Protein AF-X7YIU8-F1 (afdb_monomer_lite)

Structure (mmCIF, N/CA/C/O backbone):
data_AF-X7YIU8-F1
#
_entry.id   AF-X7YIU8-F1
#
loop_
_atom_site.group_PDB
_atom_site.id
_atom_site.type_symbol
_atom_site.label_atom_id
_atom_site.label_alt_id
_atom_site.label_comp_id
_atom_site.label_asym_id
_atom_site.label_entity_id
_atom_site.label_seq_id
_atom_site.pdbx_PDB_ins_code
_atom_site.Cartn_x
_atom_site.Cartn_y
_atom_site.Cartn_z
_atom_site.occupancy
_atom_site.B_iso_or_equiv
_atom_site.auth_seq_id
_atom_site.auth_comp_id
_atom_site.auth_asym_id
_atom_site.auth_atom_id
_atom_site.pdbx_PDB_model_num
ATOM 1 N N . MET A 1 1 ? 0.908 10.080 -4.068 1.00 65.12 1 MET A N 1
ATOM 2 C CA . MET A 1 1 ? 2.310 9.887 -3.640 1.00 65.12 1 MET A CA 1
ATOM 3 C C . MET A 1 1 ? 2.641 8.410 -3.731 1.00 65.12 1 MET A C 1
ATOM 5 O O . MET A 1 1 ? 1.832 7.611 -3.280 1.00 65.12 1 MET A O 1
ATOM 9 N N . ALA A 1 2 ? 3.774 8.049 -4.330 1.00 75.38 2 ALA A N 1
ATOM 10 C CA . ALA A 1 2 ? 4.256 6.669 -4.403 1.00 75.38 2 ALA A CA 1
ATOM 11 C C . ALA A 1 2 ? 5.682 6.604 -3.840 1.00 75.38 2 ALA A C 1
ATOM 13 O O . ALA A 1 2 ? 6.444 7.561 -3.977 1.00 75.38 2 ALA A O 1
ATOM 14 N N . ARG A 1 3 ? 6.035 5.493 -3.190 1.00 78.56 3 ARG A N 1
ATOM 15 C CA . ARG A 1 3 ? 7.344 5.282 -2.558 1.00 78.56 3 ARG A CA 1
ATOM 16 C C . ARG A 1 3 ? 7.801 3.836 -2.770 1.00 78.56 3 ARG A C 1
ATOM 18 O O . ARG A 1 3 ? 6.976 2.932 -2.830 1.00 78.56 3 ARG A O 1
ATOM 25 N N . ARG A 1 4 ? 9.119 3.629 -2.870 1.00 77.75 4 ARG A N 1
ATOM 26 C CA . ARG A 1 4 ? 9.747 2.296 -2.860 1.00 77.75 4 ARG A CA 1
ATOM 27 C C . ARG A 1 4 ? 9.716 1.679 -1.459 1.00 77.75 4 ARG A C 1
ATOM 29 O O . ARG A 1 4 ? 9.852 2.407 -0.479 1.00 77.75 4 ARG A O 1
ATOM 36 N N . SER A 1 5 ? 9.579 0.356 -1.386 1.00 69.25 5 SER A N 1
ATOM 37 C CA . SER A 1 5 ? 9.353 -0.370 -0.129 1.00 69.25 5 SER A CA 1
ATOM 38 C C . SER A 1 5 ? 10.469 -0.180 0.909 1.00 69.25 5 SER A C 1
ATOM 40 O O . SER A 1 5 ? 10.164 -0.060 2.087 1.00 69.25 5 SER A O 1
ATOM 42 N N . GLY A 1 6 ? 11.723 0.004 0.481 1.00 74.06 6 GLY A N 1
ATOM 43 C CA . GLY A 1 6 ? 12.864 0.170 1.386 1.00 74.06 6 GLY A CA 1
ATOM 44 C C . GLY A 1 6 ? 12.644 1.211 2.496 1.00 74.06 6 GLY A C 1
ATOM 45 O O . GLY A 1 6 ? 12.529 2.425 2.253 1.00 74.06 6 GLY A O 1
ATOM 46 N N . GLY A 1 7 ? 12.600 0.721 3.738 1.00 71.81 7 GLY A N 1
ATOM 47 C CA . GLY A 1 7 ? 12.471 1.552 4.936 1.00 71.81 7 GLY A CA 1
ATOM 48 C C . GLY A 1 7 ? 11.066 2.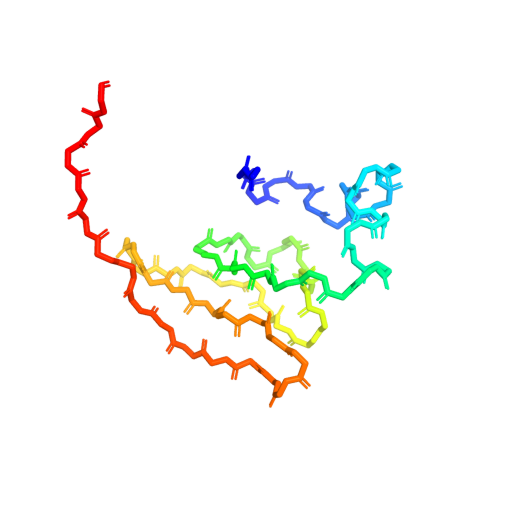119 5.156 1.00 71.81 7 GLY A C 1
ATOM 49 O O . GLY A 1 7 ? 10.929 3.163 5.804 1.00 71.81 7 GLY A O 1
ATOM 50 N N . LEU A 1 8 ? 10.025 1.467 4.624 1.00 74.56 8 LEU A N 1
ATOM 51 C CA . LEU A 1 8 ? 8.641 1.931 4.753 1.00 74.56 8 LEU A CA 1
ATOM 52 C C . LEU A 1 8 ? 8.200 2.059 6.216 1.00 74.56 8 LEU A C 1
ATOM 54 O O . LEU A 1 8 ? 7.538 3.029 6.570 1.00 74.56 8 LEU A O 1
ATOM 58 N N . THR A 1 9 ? 8.624 1.134 7.079 1.00 75.75 9 THR A N 1
ATOM 59 C CA . THR A 1 9 ? 8.273 1.157 8.506 1.00 75.75 9 THR A CA 1
ATOM 60 C C . THR A 1 9 ? 8.733 2.442 9.198 1.00 75.75 9 THR A C 1
ATOM 62 O O . THR A 1 9 ? 7.979 3.019 9.973 1.00 75.75 9 THR A O 1
ATOM 65 N N . ARG A 1 10 ? 9.926 2.960 8.873 1.00 79.19 10 ARG A N 1
ATOM 66 C CA . ARG A 1 10 ? 10.385 4.264 9.391 1.00 79.19 10 ARG A CA 1
ATOM 67 C C . ARG A 1 10 ? 9.656 5.426 8.724 1.00 79.19 10 ARG A C 1
ATOM 69 O O . ARG A 1 10 ? 9.309 6.396 9.383 1.00 79.19 10 ARG A O 1
ATOM 76 N N . ALA A 1 11 ? 9.390 5.302 7.426 1.00 81.44 11 ALA A N 1
ATOM 77 C CA . ALA A 1 11 ? 8.692 6.317 6.649 1.00 81.44 11 ALA A CA 1
ATOM 78 C C . ALA A 1 11 ? 7.285 6.619 7.164 1.00 81.44 11 ALA A C 1
ATOM 80 O O . ALA A 1 11 ? 6.833 7.750 7.052 1.00 81.44 11 ALA A O 1
ATOM 81 N N . MET A 1 12 ? 6.590 5.630 7.728 1.00 79.06 12 MET A N 1
ATOM 82 C CA . MET A 1 12 ? 5.237 5.819 8.261 1.00 79.06 12 MET A CA 1
ATOM 83 C C . MET A 1 12 ? 5.170 6.817 9.425 1.00 79.06 12 MET A C 1
ATOM 85 O O . MET A 1 12 ? 4.078 7.266 9.759 1.00 79.06 12 MET A O 1
ATOM 89 N N . PHE A 1 13 ? 6.314 7.178 10.012 1.00 83.31 13 PHE A N 1
ATOM 90 C CA . PHE A 1 13 ? 6.419 8.207 11.046 1.00 83.31 13 PHE A CA 1
ATOM 91 C C . PHE A 1 13 ? 6.755 9.598 10.488 1.00 83.31 13 PHE A C 1
ATOM 93 O O . PHE A 1 13 ? 6.755 10.567 11.242 1.00 83.31 13 PHE A O 1
ATOM 100 N N . GLU A 1 14 ? 7.016 9.723 9.183 1.00 89.62 14 GLU A N 1
ATOM 101 C CA . GLU A 1 14 ? 7.181 11.030 8.547 1.00 89.62 14 GLU A CA 1
ATOM 102 C C . GLU A 1 14 ? 5.858 11.812 8.633 1.00 89.62 14 GLU A C 1
ATOM 104 O O . GLU A 1 14 ? 4.808 11.243 8.308 1.00 89.62 14 GLU A O 1
ATOM 109 N N . PRO A 1 15 ? 5.878 13.112 8.995 1.00 91.38 15 PRO A N 1
ATOM 110 C CA . PRO A 1 15 ? 4.670 13.874 9.324 1.00 91.38 15 PRO A CA 1
ATOM 111 C C . PRO A 1 15 ? 3.568 13.787 8.265 1.00 91.38 15 PRO A C 1
ATOM 113 O O . PRO A 1 15 ? 2.402 13.597 8.586 1.00 91.38 15 PRO A O 1
ATOM 116 N N . LEU A 1 16 ? 3.933 13.857 6.982 1.00 91.19 16 LEU A N 1
ATOM 117 C CA . LEU A 1 16 ? 2.971 13.767 5.885 1.00 91.19 16 LEU A CA 1
ATOM 118 C C . LEU A 1 16 ? 2.261 12.404 5.839 1.00 91.19 16 LEU A C 1
ATOM 120 O O . LEU A 1 16 ? 1.044 12.345 5.677 1.00 91.19 16 LEU A O 1
ATOM 124 N N . LEU A 1 17 ? 3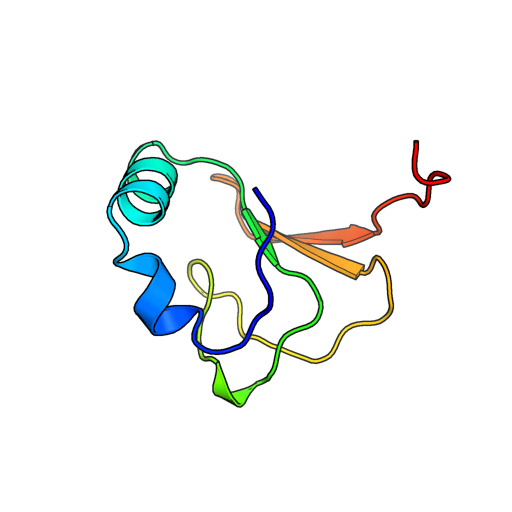.013 11.308 5.963 1.00 87.31 17 LEU A N 1
ATOM 125 C CA . LEU A 1 17 ? 2.467 9.952 5.875 1.00 87.31 17 LEU A CA 1
ATOM 126 C C . LEU A 1 17 ? 1.658 9.598 7.125 1.00 87.31 17 LEU A C 1
ATOM 128 O O . LEU A 1 17 ? 0.607 8.964 7.003 1.00 87.31 17 LEU A O 1
ATOM 132 N N . ALA A 1 18 ? 2.101 10.071 8.292 1.00 88.44 18 ALA A N 1
ATOM 133 C CA . ALA A 1 18 ? 1.355 9.968 9.538 1.00 88.44 18 ALA A CA 1
ATOM 134 C C . ALA A 1 18 ? -0.017 10.654 9.417 1.00 88.44 18 ALA A C 1
ATOM 136 O O . ALA A 1 18 ? -1.041 9.999 9.613 1.00 88.44 18 ALA A O 1
ATOM 137 N N . THR A 1 19 ? -0.063 11.910 8.961 1.00 91.75 19 THR A N 1
ATOM 138 C CA . THR A 1 19 ? -1.327 12.640 8.769 1.00 91.75 19 THR A CA 1
ATOM 139 C C . THR A 1 19 ? -2.242 11.958 7.747 1.00 91.75 19 THR A C 1
ATOM 141 O O . THR A 1 19 ? -3.443 11.832 7.975 1.00 91.75 19 THR A O 1
ATOM 144 N N . MET A 1 20 ? -1.709 11.462 6.624 1.00 90.25 20 MET A N 1
ATOM 145 C CA . MET A 1 20 ? -2.517 10.724 5.637 1.00 90.25 20 MET A CA 1
ATOM 146 C C . MET A 1 20 ? -3.142 9.456 6.235 1.00 90.25 20 MET A C 1
ATOM 148 O O . MET A 1 20 ? -4.293 9.122 5.939 1.00 90.25 20 MET A O 1
ATOM 152 N N . ARG A 1 21 ? -2.398 8.752 7.095 1.00 85.19 21 ARG A N 1
ATOM 153 C CA . ARG A 1 21 ? -2.905 7.585 7.819 1.00 85.19 21 ARG A CA 1
ATOM 154 C C . ARG A 1 21 ? -3.983 7.978 8.833 1.00 85.19 21 ARG A C 1
ATOM 156 O O . ARG A 1 21 ? -5.006 7.300 8.891 1.00 85.19 21 ARG A O 1
ATOM 163 N N . GLU A 1 22 ? -3.790 9.059 9.584 1.00 87.94 22 GLU A N 1
ATOM 164 C CA . GLU A 1 22 ? -4.769 9.572 10.557 1.00 87.94 22 GLU A CA 1
ATOM 165 C C . GLU A 1 22 ? -6.082 10.011 9.896 1.00 87.94 22 GLU A C 1
ATOM 167 O O . GLU A 1 22 ? -7.163 9.684 10.383 1.00 87.94 22 GLU A O 1
ATOM 172 N N . LEU A 1 23 ? -6.010 10.657 8.728 1.00 92.19 23 LEU A N 1
ATOM 173 C CA . LEU A 1 23 ? -7.189 11.037 7.937 1.00 92.19 23 LEU A CA 1
ATOM 174 C C . LEU A 1 23 ? -7.924 9.828 7.325 1.00 92.19 23 LEU A C 1
ATOM 176 O O . LEU A 1 23 ? -9.031 9.962 6.791 1.00 92.19 23 LEU A O 1
ATOM 180 N N . GLY A 1 24 ? -7.340 8.630 7.416 1.00 88.31 24 GLY A N 1
ATOM 181 C CA . GLY A 1 24 ? -7.904 7.393 6.888 1.00 88.31 24 GLY A CA 1
ATOM 182 C C . GLY A 1 24 ? -7.886 7.336 5.364 1.00 88.31 24 GLY A C 1
ATOM 183 O O . GLY A 1 24 ? -8.828 6.815 4.761 1.00 88.31 24 GLY A O 1
ATOM 184 N N . CYS A 1 25 ? -6.839 7.883 4.738 1.00 91.31 25 CYS A N 1
ATOM 185 C CA . CYS A 1 25 ? -6.606 7.702 3.311 1.00 91.31 25 CYS A CA 1
ATOM 186 C C . CYS A 1 25 ? -6.473 6.209 2.970 1.00 91.31 25 CYS A C 1
ATOM 188 O O . CYS A 1 25 ? -5.887 5.431 3.723 1.00 91.31 25 CYS A O 1
ATOM 190 N N . MET A 1 26 ? -6.987 5.816 1.802 1.00 92.69 26 MET A N 1
ATOM 191 C CA . MET A 1 26 ? -6.749 4.474 1.270 1.00 92.69 26 MET A CA 1
ATOM 192 C C . MET A 1 26 ? -5.275 4.315 0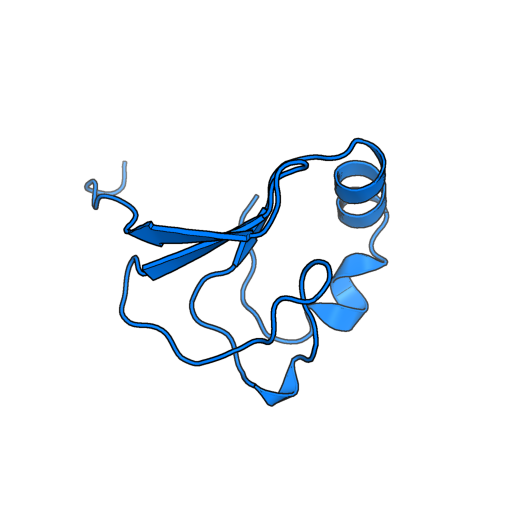.889 1.00 92.69 26 MET A C 1
ATOM 194 O O . MET A 1 26 ? -4.661 5.247 0.364 1.00 92.69 26 MET A O 1
ATOM 198 N N . GLY A 1 27 ? -4.727 3.125 1.117 1.00 91.38 27 GLY A N 1
ATOM 199 C CA . GLY A 1 27 ? -3.350 2.781 0.766 1.00 91.38 27 GLY A CA 1
ATOM 200 C C . GLY A 1 27 ? -3.308 1.629 -0.227 1.00 91.38 27 GLY A C 1
ATOM 201 O O . GLY A 1 27 ? -4.068 0.677 -0.092 1.00 91.38 27 GLY A O 1
ATOM 202 N N . LEU A 1 28 ? -2.413 1.686 -1.211 1.00 92.50 28 LEU A N 1
ATOM 203 C CA . LEU A 1 28 ? -2.132 0.557 -2.097 1.00 92.50 28 LEU A CA 1
ATOM 204 C C . LEU A 1 28 ? -0.739 0.013 -1.788 1.00 92.50 28 LEU A C 1
ATOM 206 O O . LEU A 1 28 ? 0.261 0.703 -1.988 1.00 92.50 28 LEU A O 1
ATOM 210 N N . VAL A 1 29 ? -0.684 -1.233 -1.327 1.00 91.50 29 VAL A N 1
ATOM 211 C CA . VAL A 1 29 ? 0.564 -1.959 -1.089 1.00 91.50 29 VAL A CA 1
ATOM 212 C C . VAL A 1 29 ? 0.852 -2.834 -2.305 1.00 91.50 29 VAL A C 1
ATOM 214 O O . VAL A 1 29 ? 0.107 -3.770 -2.577 1.00 91.50 29 VAL A O 1
ATOM 217 N N . MET A 1 30 ? 1.905 -2.518 -3.056 1.00 92.31 30 MET A N 1
ATOM 218 C CA . MET A 1 30 ? 2.372 -3.332 -4.188 1.00 92.31 30 MET A CA 1
ATOM 219 C C . MET A 1 30 ? 3.526 -4.247 -3.748 1.00 92.31 30 MET A C 1
ATOM 221 O O . MET A 1 30 ? 3.733 -4.435 -2.551 1.00 92.31 30 MET A O 1
ATOM 225 N N . SER A 1 31 ? 4.261 -4.832 -4.699 1.00 90.81 31 SER A N 1
ATOM 226 C CA . SER A 1 31 ? 5.433 -5.663 -4.398 1.00 90.81 31 SER A CA 1
ATOM 227 C C . SER A 1 31 ? 6.392 -4.947 -3.441 1.00 90.81 31 SER A C 1
ATOM 229 O O . SER A 1 31 ? 6.830 -3.828 -3.717 1.00 90.81 31 SER A O 1
ATOM 231 N N . ALA A 1 32 ? 6.712 -5.607 -2.333 1.00 86.75 32 ALA A N 1
ATOM 232 C CA . ALA A 1 32 ? 7.570 -5.091 -1.274 1.00 86.75 32 ALA A CA 1
ATOM 233 C C . ALA A 1 32 ? 8.430 -6.218 -0.691 1.00 86.75 32 ALA A C 1
ATOM 235 O O . ALA A 1 32 ? 8.090 -7.396 -0.829 1.00 86.75 32 ALA A O 1
ATOM 236 N N . ASP A 1 33 ? 9.534 -5.852 -0.047 1.00 84.81 33 ASP A N 1
ATOM 237 C CA . ASP A 1 33 ? 10.417 -6.817 0.597 1.00 84.81 33 ASP A CA 1
ATOM 238 C C . ASP A 1 33 ? 9.754 -7.377 1.871 1.00 84.81 33 ASP A C 1
ATOM 240 O O . ASP A 1 33 ? 9.260 -6.587 2.680 1.00 84.81 33 ASP A O 1
ATOM 244 N N . PRO A 1 34 ? 9.699 -8.706 2.081 1.00 81.94 34 PRO A N 1
ATOM 245 C CA . PRO A 1 34 ? 9.185 -9.291 3.321 1.00 81.94 34 PRO A CA 1
ATOM 246 C C . PRO A 1 34 ? 9.820 -8.733 4.604 1.00 81.94 34 PRO A C 1
ATOM 248 O O . PRO A 1 34 ? 9.143 -8.701 5.639 1.00 81.94 34 PRO A O 1
ATOM 251 N N . ASP A 1 35 ? 11.075 -8.279 4.539 1.00 82.75 35 ASP A N 1
ATOM 252 C CA . ASP A 1 35 ? 11.816 -7.710 5.669 1.00 82.75 35 ASP A CA 1
ATOM 253 C C . ASP A 1 35 ? 11.387 -6.268 6.003 1.00 82.75 35 ASP A C 1
ATOM 255 O O . ASP A 1 35 ? 11.689 -5.771 7.090 1.00 82.75 35 ASP A O 1
ATOM 259 N N . ASP A 1 36 ? 10.616 -5.598 5.133 1.00 76.75 36 ASP A N 1
ATOM 260 C CA . ASP A 1 36 ? 10.082 -4.252 5.404 1.00 76.75 36 ASP A CA 1
ATOM 261 C C . ASP A 1 36 ? 8.991 -4.253 6.499 1.00 76.75 36 ASP A C 1
ATOM 263 O O . ASP A 1 36 ? 8.621 -3.186 7.000 1.00 76.75 36 ASP A O 1
ATOM 267 N N . GLY A 1 37 ? 8.506 -5.430 6.915 1.00 74.06 37 GLY A N 1
ATOM 268 C CA . GLY A 1 37 ? 7.527 -5.585 7.990 1.00 74.06 37 GLY A CA 1
ATOM 269 C C . GLY A 1 37 ? 6.086 -5.241 7.574 1.00 74.06 37 GLY A C 1
ATOM 270 O O . GLY A 1 37 ? 5.760 -5.183 6.386 1.00 74.06 37 GLY A O 1
ATOM 271 N N . PRO A 1 38 ? 5.160 -5.081 8.538 1.00 73.38 38 PRO A N 1
ATOM 272 C CA . PRO A 1 38 ? 3.778 -4.709 8.245 1.00 73.38 38 PRO A CA 1
ATOM 273 C C . PRO A 1 38 ? 3.694 -3.248 7.781 1.00 73.38 38 PRO A C 1
ATOM 275 O O . PRO A 1 38 ? 4.129 -2.334 8.476 1.00 73.38 38 PRO A O 1
ATOM 278 N N . LEU A 1 39 ? 3.106 -3.029 6.603 1.00 69.50 39 LEU A N 1
ATOM 279 C CA . LEU A 1 39 ? 3.149 -1.729 5.920 1.00 69.50 39 LEU A CA 1
ATOM 280 C C . LEU A 1 39 ? 1.924 -0.861 6.234 1.00 69.50 39 LEU A C 1
ATOM 282 O O . LEU A 1 39 ? 2.050 0.315 6.565 1.00 69.50 39 LEU A O 1
ATOM 286 N N . PHE A 1 40 ? 0.733 -1.455 6.146 1.00 72.62 40 PHE A N 1
ATOM 287 C CA . PHE A 1 40 ? -0.551 -0.813 6.427 1.00 72.62 40 PHE A CA 1
ATOM 288 C C . PHE A 1 40 ? -1.474 -1.813 7.130 1.00 72.62 40 PHE A C 1
ATOM 290 O O . PHE A 1 40 ? -1.941 -2.779 6.525 1.00 72.62 40 PHE A O 1
ATOM 297 N N . GLY A 1 41 ? -1.737 -1.588 8.420 1.00 74.44 41 GLY A N 1
ATOM 298 C CA . GLY A 1 41 ? -2.528 -2.513 9.235 1.00 74.44 41 GLY A CA 1
ATOM 299 C C . GLY A 1 41 ? -1.867 -3.892 9.340 1.00 74.44 41 GLY A C 1
ATOM 300 O O . GLY A 1 41 ? -0.695 -3.989 9.690 1.00 74.44 41 GLY A O 1
ATOM 301 N N . SER A 1 42 ? -2.619 -4.953 9.031 1.00 73.38 42 SER A N 1
ATOM 302 C CA . SER A 1 42 ? -2.160 -6.351 9.059 1.00 73.38 42 SER A CA 1
ATOM 303 C C . SER A 1 42 ? -1.565 -6.850 7.733 1.00 73.38 42 SER A C 1
ATOM 305 O O . SER A 1 42 ? -1.208 -8.025 7.631 1.00 73.38 42 SER A O 1
ATOM 307 N N . VAL A 1 43 ? -1.456 -5.995 6.705 1.00 83.88 43 VAL A N 1
ATOM 308 C CA . VAL A 1 43 ? -0.925 -6.409 5.398 1.00 83.88 43 VAL A CA 1
ATOM 309 C C . VAL A 1 43 ? 0.584 -6.610 5.491 1.00 83.88 43 VAL A C 1
ATOM 311 O O . VAL A 1 43 ? 1.348 -5.661 5.684 1.00 83.88 43 VAL A O 1
ATOM 314 N N . ARG A 1 44 ? 1.001 -7.868 5.335 1.00 80.88 44 ARG A N 1
ATOM 315 C CA . ARG A 1 44 ? 2.406 -8.271 5.305 1.00 80.88 44 ARG A CA 1
ATOM 316 C C . ARG A 1 44 ? 3.003 -7.993 3.929 1.00 80.88 44 ARG A C 1
ATOM 318 O O . ARG A 1 44 ? 2.385 -8.312 2.914 1.00 80.88 44 ARG A O 1
ATOM 325 N N . ALA A 1 45 ? 4.200 -7.417 3.909 1.00 83.12 45 ALA A N 1
ATOM 326 C CA . ALA A 1 45 ? 4.963 -7.240 2.686 1.00 83.12 45 ALA A CA 1
ATOM 327 C C . ALA A 1 45 ? 5.298 -8.598 2.046 1.00 83.12 45 ALA A C 1
ATOM 329 O O . ALA A 1 45 ? 5.592 -9.577 2.739 1.00 83.12 45 ALA A O 1
ATOM 330 N N . ALA A 1 46 ? 5.214 -8.654 0.720 1.00 87.88 46 ALA A N 1
ATOM 331 C CA . ALA A 1 46 ? 5.572 -9.823 -0.066 1.00 87.88 46 ALA A CA 1
ATOM 332 C C . ALA A 1 46 ? 5.911 -9.415 -1.509 1.00 87.88 46 ALA A C 1
ATOM 334 O O . ALA A 1 46 ? 5.374 -8.416 -2.011 1.00 87.88 46 ALA A O 1
ATOM 335 N N . PRO A 1 47 ? 6.731 -10.215 -2.212 1.00 90.31 47 PRO A N 1
ATOM 336 C CA . PRO A 1 47 ? 6.899 -10.083 -3.648 1.00 90.31 47 PRO A CA 1
ATOM 337 C C . PRO A 1 47 ? 5.563 -10.311 -4.360 1.00 90.31 47 PRO A C 1
ATOM 339 O O . PRO A 1 47 ? 4.874 -11.302 -4.108 1.00 90.31 47 PRO A O 1
ATOM 342 N N . LEU A 1 48 ? 5.198 -9.403 -5.265 1.00 92.19 48 LEU A N 1
ATOM 343 C CA . LEU A 1 48 ? 3.972 -9.487 -6.059 1.00 92.19 48 LEU A CA 1
ATOM 344 C C . LEU A 1 48 ? 4.285 -9.278 -7.549 1.00 92.19 48 LEU A C 1
ATOM 346 O O . LEU A 1 48 ? 5.187 -8.506 -7.878 1.00 92.19 48 LEU A O 1
ATOM 350 N N . PRO A 1 49 ? 3.532 -9.912 -8.470 1.00 94.19 49 PRO A N 1
ATOM 351 C CA . PRO A 1 49 ? 3.637 -9.613 -9.893 1.00 94.19 49 PRO A CA 1
ATOM 352 C C . PRO A 1 49 ? 3.408 -8.121 -10.192 1.00 94.19 49 PRO A C 1
ATOM 354 O O . PRO A 1 49 ? 2.666 -7.457 -9.460 1.00 94.19 49 PRO A O 1
ATOM 357 N N . PRO A 1 5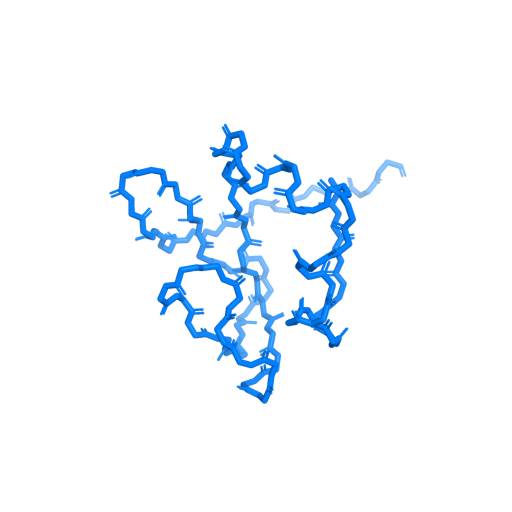0 ? 3.963 -7.587 -11.295 1.00 93.25 50 PRO A N 1
ATOM 358 C CA . PRO A 1 50 ? 3.727 -6.206 -11.703 1.00 93.25 50 PRO A CA 1
ATOM 359 C C . PRO A 1 50 ? 2.233 -5.863 -11.779 1.00 93.25 50 PRO A C 1
ATOM 361 O O . PRO A 1 50 ? 1.413 -6.639 -12.277 1.00 93.25 50 PRO A O 1
ATOM 364 N N . GLY A 1 51 ? 1.868 -4.696 -11.249 1.00 94.12 51 GLY A N 1
ATOM 365 C CA . GLY A 1 51 ? 0.479 -4.237 -11.178 1.00 94.12 51 GLY A CA 1
ATOM 366 C C . GLY A 1 51 ? -0.365 -4.895 -10.080 1.00 94.12 51 GLY A C 1
ATOM 367 O O . GLY A 1 51 ? -1.441 -4.378 -9.785 1.00 94.12 51 GLY A O 1
ATOM 368 N N . ARG A 1 52 ? 0.094 -5.975 -9.432 1.00 96.38 52 ARG A N 1
ATOM 369 C CA . ARG A 1 52 ? -0.637 -6.610 -8.328 1.00 96.38 52 ARG A CA 1
ATOM 370 C C . ARG A 1 52 ? -0.372 -5.899 -7.008 1.00 96.38 52 ARG A C 1
ATOM 372 O O . ARG A 1 52 ? 0.768 -5.554 -6.695 1.00 96.38 52 ARG A O 1
ATOM 379 N N . GLY A 1 53 ? -1.426 -5.721 -6.217 1.00 94.12 53 GLY A N 1
ATOM 380 C CA . GLY A 1 53 ? -1.329 -5.112 -4.897 1.00 94.12 53 GLY A CA 1
ATOM 381 C C . GLY A 1 53 ? -2.503 -5.436 -3.983 1.00 94.12 53 GLY A C 1
ATOM 382 O O . GLY A 1 53 ? -3.480 -6.062 -4.392 1.00 94.12 53 GLY A O 1
ATOM 383 N N . ILE A 1 54 ? -2.392 -4.994 -2.736 1.00 94.38 54 ILE A N 1
ATOM 384 C CA . ILE A 1 54 ? -3.449 -5.024 -1.730 1.00 94.38 54 ILE A CA 1
ATOM 385 C C . ILE A 1 54 ? -3.904 -3.587 -1.479 1.00 94.38 54 ILE A C 1
ATOM 387 O O . ILE A 1 54 ? -3.131 -2.753 -1.003 1.00 94.38 54 ILE A O 1
ATOM 391 N N . LEU A 1 55 ? -5.157 -3.295 -1.814 1.00 93.88 55 LEU A N 1
ATOM 392 C CA . LEU A 1 55 ? -5.820 -2.040 -1.500 1.00 93.88 55 LEU A CA 1
ATOM 393 C C . LEU A 1 55 ? -6.348 -2.105 -0.065 1.00 93.88 55 LEU A C 1
ATOM 395 O O . LEU A 1 55 ? -7.238 -2.892 0.246 1.00 93.88 55 LEU A O 1
ATOM 399 N N . VAL A 1 56 ? -5.796 -1.272 0.806 1.00 91.69 56 VAL A N 1
ATOM 400 C CA . VAL A 1 56 ? -6.219 -1.115 2.194 1.00 91.69 56 VAL A CA 1
ATOM 401 C C . VAL A 1 56 ? -7.214 0.030 2.269 1.00 91.69 56 VAL A C 1
ATOM 403 O O . VAL A 1 56 ? -6.884 1.189 2.003 1.00 91.69 56 VAL A O 1
ATOM 406 N N . THR A 1 57 ? -8.441 -0.308 2.645 1.00 90.88 57 THR A N 1
ATOM 407 C CA . THR A 1 57 ? -9.527 0.647 2.876 1.00 90.88 57 THR A CA 1
ATOM 408 C C . THR A 1 57 ? -10.051 0.501 4.303 1.00 90.88 57 THR A C 1
ATOM 410 O O . THR A 1 57 ? -9.694 -0.440 5.013 1.00 90.88 57 THR A O 1
ATOM 413 N N . ARG A 1 58 ? -10.961 1.390 4.723 1.00 86.81 58 ARG A N 1
ATOM 414 C CA . ARG A 1 58 ? -11.694 1.224 5.992 1.00 86.81 58 ARG A CA 1
ATOM 415 C C . ARG A 1 58 ? -12.519 -0.070 6.043 1.00 86.81 58 ARG A C 1
ATOM 417 O O . ARG A 1 58 ? -12.748 -0.583 7.129 1.00 86.81 58 ARG A O 1
ATOM 424 N N . GLY A 1 59 ? -12.939 -0.596 4.888 1.00 89.50 59 GLY A N 1
ATOM 425 C CA . GLY A 1 59 ? -13.674 -1.860 4.773 1.00 89.50 59 GLY A CA 1
ATOM 426 C C . GLY A 1 59 ? -12.790 -3.109 4.831 1.00 89.50 59 GLY A C 1
ATOM 427 O O . GLY A 1 59 ? -13.310 -4.219 4.794 1.00 89.50 59 GLY A O 1
ATOM 428 N N . GLY A 1 60 ? -11.469 -2.939 4.925 1.00 89.31 60 GLY A N 1
ATOM 429 C CA . GLY A 1 60 ? -10.501 -4.029 4.966 1.00 89.31 60 GLY A CA 1
ATOM 430 C C . GLY A 1 60 ? -9.598 -4.096 3.729 1.00 89.31 60 GLY A C 1
ATOM 431 O O . GLY A 1 60 ? -9.720 -3.276 2.808 1.00 89.31 60 GLY A O 1
ATOM 432 N N . PRO A 1 61 ? -8.641 -5.041 3.735 1.00 92.25 61 PRO A N 1
ATOM 433 C CA . PRO A 1 61 ? -7.716 -5.260 2.632 1.00 92.25 61 PRO A CA 1
ATOM 434 C C . PRO A 1 61 ? -8.368 -6.056 1.495 1.00 92.25 61 PRO A C 1
ATOM 436 O O . PRO A 1 61 ? -8.974 -7.100 1.724 1.00 92.25 61 PRO A O 1
ATOM 439 N N . GLN A 1 62 ? -8.174 -5.606 0.256 1.00 93.69 62 GLN A N 1
ATOM 440 C CA . GLN A 1 62 ? -8.629 -6.299 -0.950 1.00 93.69 62 GLN A CA 1
ATOM 441 C C . GLN A 1 62 ? -7.471 -6.466 -1.936 1.00 93.69 62 GLN A C 1
ATOM 443 O O . GLN A 1 62 ? -6.749 -5.512 -2.210 1.00 93.69 62 GLN A O 1
ATOM 448 N N . GLN A 1 63 ? -7.302 -7.655 -2.517 1.00 94.56 63 GLN A N 1
ATOM 449 C CA . GLN A 1 63 ? -6.353 -7.833 -3.615 1.00 94.56 63 GLN A CA 1
ATOM 450 C C 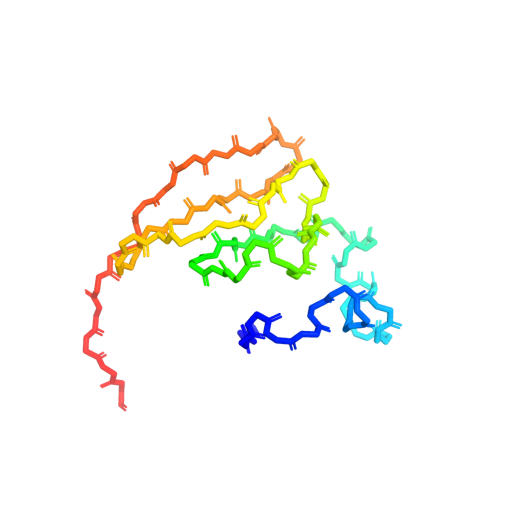. GLN A 1 63 ? -6.888 -7.182 -4.896 1.00 94.56 63 GLN A C 1
ATOM 452 O O . GLN A 1 63 ? -8.046 -7.367 -5.268 1.00 94.56 63 GLN A O 1
ATOM 457 N N . VAL A 1 64 ? -6.036 -6.416 -5.570 1.00 96.44 64 VAL A N 1
ATOM 458 C CA . VAL A 1 64 ? -6.367 -5.683 -6.794 1.00 96.44 64 VAL A CA 1
ATOM 459 C C . VAL A 1 64 ? -5.259 -5.830 -7.834 1.00 96.44 64 VAL A C 1
ATOM 461 O O . VAL A 1 64 ? -4.101 -6.110 -7.509 1.00 96.44 64 VAL A O 1
ATOM 464 N N . GLN A 1 65 ? -5.621 -5.610 -9.095 1.00 96.69 65 GLN A N 1
ATOM 465 C CA . GLN A 1 65 ? -4.694 -5.502 -10.215 1.00 96.69 65 GLN A CA 1
ATOM 466 C C . GLN A 1 65 ? -4.872 -4.119 -10.847 1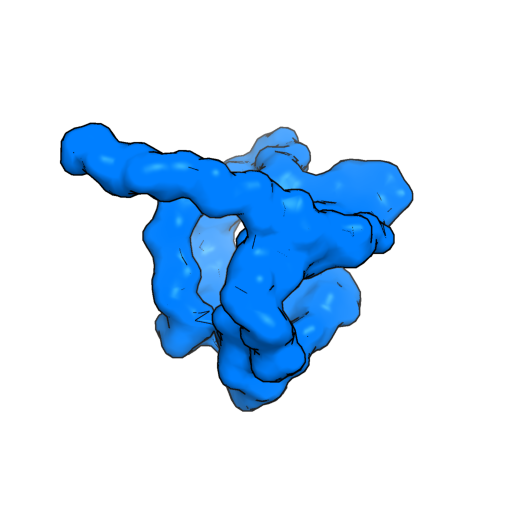.00 96.69 65 GLN A C 1
ATOM 468 O O . GLN A 1 65 ? -5.957 -3.780 -11.314 1.00 96.69 65 GLN A O 1
ATOM 473 N N . VAL A 1 66 ? -3.811 -3.319 -10.845 1.00 95.62 66 VAL A N 1
ATOM 474 C CA . VAL A 1 66 ? -3.791 -1.985 -11.449 1.00 95.62 66 VAL A CA 1
ATOM 475 C C . VAL A 1 66 ? -3.659 -2.119 -12.965 1.00 95.62 66 VAL A C 1
ATOM 477 O O . VAL A 1 66 ? -2.833 -2.894 -13.456 1.00 95.62 66 VAL A O 1
ATOM 480 N N . SER A 1 67 ? -4.467 -1.362 -13.709 1.00 94.44 67 SER A N 1
ATOM 481 C CA . SER A 1 67 ? -4.370 -1.266 -15.165 1.00 94.44 67 SER A CA 1
ATOM 482 C C . SER A 1 67 ? -3.118 -0.500 -15.581 1.00 94.44 67 SER A C 1
ATOM 484 O O . SER A 1 67 ? -2.792 0.532 -14.996 1.00 94.44 67 SER A O 1
ATOM 486 N N . TRP A 1 68 ? -2.442 -0.972 -16.625 1.00 94.19 68 TRP A N 1
ATOM 487 C CA . TRP A 1 68 ? -1.324 -0.245 -17.215 1.00 94.19 68 TRP A CA 1
ATOM 488 C C . TRP A 1 68 ? -1.822 0.866 -18.149 1.00 94.19 68 TRP A C 1
ATOM 490 O O . TRP A 1 68 ? -2.738 0.657 -18.942 1.00 94.19 68 TRP A O 1
ATOM 500 N N . SER A 1 69 ? -1.184 2.029 -18.065 1.00 93.56 69 SER A N 1
ATOM 501 C CA . SER A 1 69 ? -1.327 3.143 -19.001 1.00 93.56 69 SER A CA 1
ATOM 502 C C . SER A 1 69 ? 0.068 3.639 -19.384 1.00 93.56 69 SER A C 1
ATOM 504 O O . SER A 1 69 ? 0.955 3.625 -18.522 1.00 93.56 69 SER A O 1
ATOM 506 N N . PRO A 1 70 ? 0.290 4.087 -20.632 1.00 93.69 70 PRO A N 1
ATOM 507 C CA . PRO A 1 70 ? 1.569 4.675 -21.007 1.00 93.69 70 PRO A CA 1
ATOM 508 C C . PRO A 1 70 ? 1.864 5.914 -20.139 1.00 93.69 70 PRO A C 1
ATOM 510 O O . PRO A 1 70 ? 0.931 6.645 -19.790 1.00 93.69 70 PRO A O 1
ATOM 513 N N . PRO A 1 71 ? 3.131 6.133 -19.740 1.00 87.56 71 PRO A N 1
ATOM 514 C CA . PRO A 1 71 ? 3.514 7.324 -18.991 1.00 87.56 71 PRO A CA 1
ATOM 515 C C . PRO A 1 71 ? 3.312 8.590 -19.848 1.00 87.56 71 PRO A C 1
ATOM 517 O O . PRO A 1 71 ? 3.525 8.517 -21.061 1.00 87.56 71 PRO A O 1
ATOM 520 N N . PRO A 1 72 ? 2.876 9.712 -19.241 1.00 77.56 72 PRO A N 1
ATOM 521 C CA . PRO A 1 72 ? 2.741 10.998 -19.923 1.00 77.56 72 PRO A CA 1
ATOM 522 C C . PRO A 1 72 ? 4.093 11.625 -20.283 1.00 77.56 72 PRO A C 1
ATOM 524 O O . PRO A 1 72 ? 5.104 11.294 -19.619 1.00 77.56 72 PRO A O 1
#

Foldseek 3Di:
DDDALPQLVVVCPPPVNVVCVVVQPKDKAAAHDQVSADRRPNDGHHGDPPQWTWIQHPVGTDIDGHDDDDDD

pLDDT: mean 86.09, std 8.09, range [65.12, 96.69]

Secondary structure (DSSP, 8-state):
----STTHHHHTTSHHHHHHHHTT--EEE-S--GGG-EEETTEE-----TTEEEEEETTEEEEEEPPP----

Sequence (72 aa):
MARRSGGLTRAMFEPLLATMRELGCMGLVMSADPDDGPLFGSVRAAPLPPGRGILVTRGGPQQVQVSWSPPP

Organism: NCBI:txid1299334

Radius of gyration: 12.32 Å; chains: 1; bounding box: 26×24×32 Å

InterPro domains:
  IPR027417 P-loop containing nucleoside triphosphate hydrolase [G3DSA:3.40.50.300] (1-70)